Protein AF-A0A8C2VLA6-F1 (afdb_monomer)

InterPro domains:
  IPR006652 Kelch repeat type 1 [PF01344] (10-55)
  IPR006652 Kelch repeat type 1 [SM00612] (22-68)
  IPR015915 Kelch-type beta-propeller [G3DSA:2.120.10.80] (1-75)
  IPR015915 Kelch-type beta-propeller [SSF117281] (1-72)

Secondary structure (DSSP, 8-state):
----PPPSS--BS-EEEEETTEEEEE--EETTEEP--EEEEETTTTEEEEEPPPSS--SS-EEEEETTEEEEE----

Solvent-accessible surface area (backbone atoms only — not comparable to full-atom values): 4631 Å² total; per-residue (Å²): 141,79,88,71,60,71,68,90,66,74,63,45,55,49,23,65,47,75,59,96,86,26,42,36,41,40,31,2,24,45,88,92,44,58,26,26,51,24,37,39,35,40,75,92,76,50,41,61,41,80,53,83,55,53,100,62,56,40,57,69,45,46,53,49,71,55,97,92,41,82,45,82,43,74,86,76,132

Organism: Chinchilla lanigera (NCBI:txid34839)

Foldseek 3Di:
DDDFDDDPDDFDQWEWDDAPQKIKTAWGDDVPRTFQWIWIADPVVRDIDTDDGHPDGDGNWYWDDDPRDIDTDDDDD

pLDDT: mean 92.63, std 8.95, range [44.44, 98.62]

Nearest PDB structures (foldseek):
  6n3h-assembly1_A  TM=1.002E+00  e=2.459E-10  Homo sapiens
  6n3h-assembly2_B  TM=9.959E-01  e=6.447E-10  Homo sapiens
  7xm3-assembly1_A  TM=9.815E-01  e=5.814E-07  Homo sapiens
  8pjy-assembly1_A  TM=9.804E-01  e=5.814E-07  synthetic construct
  8pjq-assembly1_A  TM=9.782E-01  e=4.905E-07  synthetic construct

Sequence (77 aa):
WTSCAPLNIRRHQSAVCELGGYLYIIGGAESWNCLNTVERYNPENNTWSLIAPMNVARRGAGVAVLDGECWAVERGK

Structure (mmCIF, N/CA/C/O backbone):
data_AF-A0A8C2VLA6-F1
#
_entry.id   AF-A0A8C2VLA6-F1
#
loop_
_atom_site.group_PDB
_atom_site.id
_atom_site.type_symbol
_atom_site.label_atom_id
_atom_site.label_alt_id
_atom_site.label_comp_id
_atom_site.label_asym_id
_atom_site.label_entity_id
_atom_site.label_seq_id
_atom_site.pdbx_PDB_ins_code
_atom_site.Cartn_x
_atom_site.Cartn_y
_atom_site.Cartn_z
_atom_site.occupancy
_atom_site.B_iso_or_equiv
_atom_site.auth_seq_id
_atom_site.auth_comp_id
_atom_site.auth_asym_id
_atom_site.auth_atom_id
_atom_site.pdbx_PDB_model_num
ATOM 1 N N . TRP A 1 1 ? -8.001 20.894 8.212 1.00 85.44 1 TRP A N 1
ATOM 2 C CA . TRP A 1 1 ? -7.080 19.764 8.000 1.00 85.44 1 TRP A CA 1
ATOM 3 C C . TRP A 1 1 ? -6.411 19.429 9.312 1.00 85.44 1 TRP A C 1
ATOM 5 O O . TRP A 1 1 ? -6.030 20.354 10.018 1.00 85.44 1 TRP A O 1
ATOM 15 N N . THR A 1 2 ? -6.276 18.140 9.609 1.00 91.94 2 THR A N 1
ATOM 16 C CA . THR A 1 2 ? -5.552 17.639 10.783 1.00 91.94 2 THR A CA 1
ATOM 17 C C . THR A 1 2 ? -4.547 16.599 10.312 1.00 91.94 2 THR A C 1
ATOM 19 O O . THR A 1 2 ? -4.858 15.806 9.422 1.00 91.94 2 THR A O 1
ATOM 22 N N .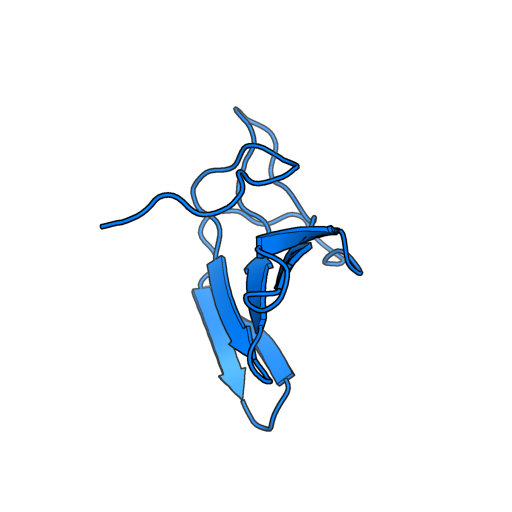 SER A 1 3 ? -3.344 16.612 10.881 1.00 94.44 3 SER A N 1
ATOM 23 C CA . SER A 1 3 ? -2.314 15.623 10.561 1.00 94.44 3 SER A CA 1
ATOM 24 C C . SER A 1 3 ? -2.692 14.246 11.109 1.00 94.44 3 SER A C 1
ATOM 26 O O . SER A 1 3 ? -3.066 14.126 12.273 1.00 94.44 3 SER A O 1
ATOM 28 N N . CYS A 1 4 ? -2.557 13.215 10.275 1.00 95.62 4 CYS A N 1
ATOM 29 C CA . CYS A 1 4 ? -2.580 11.813 10.701 1.00 95.62 4 CYS A CA 1
ATOM 30 C C . CYS A 1 4 ? -1.145 11.331 10.967 1.00 95.62 4 CYS A C 1
ATOM 32 O O . CYS A 1 4 ? -0.180 12.065 10.726 1.00 95.62 4 CYS A O 1
ATOM 34 N N . ALA A 1 5 ? -0.993 10.103 11.458 1.00 97.50 5 ALA A N 1
ATOM 35 C CA . ALA A 1 5 ? 0.314 9.502 11.669 1.00 97.50 5 ALA A CA 1
ATOM 36 C C . ALA A 1 5 ? 1.141 9.493 10.373 1.00 97.50 5 ALA A C 1
ATOM 38 O O . ALA A 1 5 ? 0.595 9.259 9.286 1.00 97.50 5 ALA A O 1
ATOM 39 N N . PRO A 1 6 ? 2.455 9.746 10.473 1.00 97.62 6 PRO A N 1
ATOM 40 C CA . PRO A 1 6 ? 3.342 9.654 9.328 1.00 97.62 6 PRO A CA 1
ATOM 41 C C . PRO A 1 6 ? 3.461 8.198 8.864 1.00 97.62 6 PRO A C 1
ATOM 43 O O . PRO A 1 6 ? 3.347 7.265 9.657 1.00 97.62 6 PRO A O 1
ATOM 46 N N . LEU A 1 7 ? 3.730 8.020 7.572 1.00 97.25 7 LEU A N 1
ATOM 47 C CA . LEU A 1 7 ? 4.085 6.721 7.000 1.00 97.25 7 LEU A CA 1
ATOM 48 C C . LEU A 1 7 ? 5.367 6.176 7.635 1.00 97.25 7 LEU A C 1
ATOM 50 O O . LEU A 1 7 ? 6.274 6.949 7.957 1.00 97.25 7 LEU A O 1
ATOM 54 N N . ASN A 1 8 ? 5.476 4.851 7.739 1.00 97.31 8 ASN A N 1
ATOM 55 C CA . ASN A 1 8 ? 6.700 4.196 8.201 1.00 97.31 8 ASN A CA 1
ATOM 56 C C . ASN A 1 8 ? 7.822 4.333 7.167 1.00 97.31 8 ASN A C 1
ATOM 58 O O . ASN A 1 8 ? 8.988 4.467 7.531 1.00 97.31 8 ASN A O 1
ATOM 62 N N . ILE A 1 9 ? 7.470 4.315 5.877 1.00 96.31 9 ILE A N 1
ATOM 63 C CA . ILE A 1 9 ? 8.418 4.471 4.773 1.00 96.31 9 ILE A CA 1
ATOM 64 C C . ILE A 1 9 ? 8.047 5.718 3.976 1.00 96.31 9 ILE A C 1
ATOM 66 O O . ILE A 1 9 ? 6.934 5.841 3.450 1.00 96.31 9 ILE A O 1
ATOM 70 N N . ARG A 1 10 ? 9.007 6.640 3.850 1.00 95.88 10 ARG A N 1
ATOM 71 C CA . ARG A 1 10 ? 8.848 7.830 3.009 1.00 95.88 10 ARG A CA 1
ATOM 72 C C . ARG A 1 10 ? 8.709 7.402 1.557 1.00 95.88 10 ARG A C 1
ATOM 74 O O . ARG A 1 10 ? 9.484 6.594 1.056 1.00 95.88 10 ARG A O 1
ATOM 81 N N . ARG A 1 11 ? 7.725 7.968 0.867 1.00 96.25 11 ARG A N 1
ATOM 82 C CA . ARG A 1 11 ? 7.402 7.576 -0.502 1.00 96.25 11 ARG A CA 1
ATOM 83 C C . ARG A 1 11 ? 6.794 8.723 -1.296 1.00 96.25 11 ARG A C 1
ATOM 85 O O . ARG A 1 11 ? 6.195 9.634 -0.731 1.00 96.25 11 ARG A O 1
ATOM 92 N N . HIS A 1 12 ? 6.942 8.652 -2.611 1.00 95.06 12 HIS A N 1
ATOM 93 C CA . HIS A 1 12 ? 6.233 9.467 -3.596 1.00 9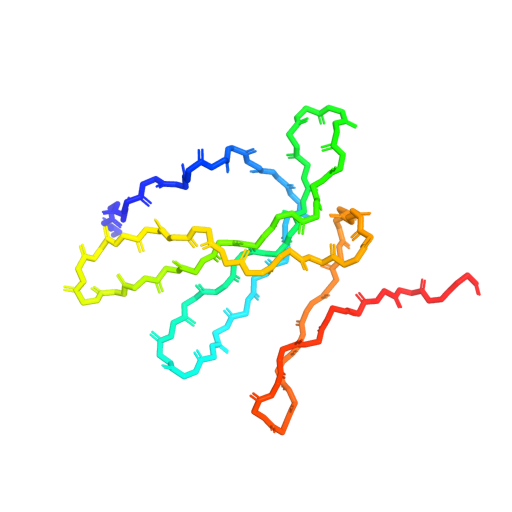5.06 12 HIS A CA 1
ATOM 94 C C . HIS A 1 12 ? 5.744 8.569 -4.742 1.00 95.06 12 HIS A C 1
ATOM 96 O O . HIS A 1 12 ? 6.204 7.436 -4.875 1.00 95.06 12 HIS A O 1
ATOM 102 N N . GLN A 1 13 ? 4.804 9.055 -5.562 1.00 95.19 13 GLN A N 1
ATOM 103 C CA . GLN A 1 13 ? 4.222 8.296 -6.689 1.00 95.19 13 GLN A CA 1
ATOM 104 C C . GLN A 1 13 ? 3.603 6.941 -6.290 1.00 95.19 13 GLN A C 1
ATOM 106 O O . GLN A 1 13 ? 3.608 5.990 -7.076 1.00 95.19 13 GLN A O 1
ATOM 111 N N . SER A 1 14 ? 3.100 6.840 -5.062 1.00 95.81 14 SER A N 1
ATOM 112 C CA . SER A 1 14 ? 2.368 5.671 -4.577 1.00 95.81 14 SER A CA 1
ATOM 113 C C . SER A 1 14 ? 0.933 5.668 -5.084 1.00 95.81 14 SER A C 1
ATOM 115 O O . SER A 1 14 ? 0.349 6.726 -5.317 1.00 95.81 14 SER A O 1
ATOM 117 N N . ALA A 1 15 ? 0.357 4.475 -5.187 1.00 95.81 15 ALA A N 1
ATOM 118 C CA . ALA A 1 15 ? -1.076 4.312 -5.379 1.00 95.81 15 ALA A CA 1
ATOM 119 C C . ALA A 1 15 ? -1.781 4.249 -4.013 1.00 95.81 15 ALA A C 1
ATOM 121 O O . ALA A 1 15 ? -1.181 3.785 -3.039 1.00 95.81 15 ALA A O 1
ATOM 122 N N . VAL A 1 16 ? -3.032 4.714 -3.930 1.00 95.88 16 VAL A N 1
ATOM 123 C CA . VAL A 1 16 ? -3.827 4.702 -2.690 1.00 95.88 16 VAL A CA 1
ATOM 124 C C . VAL A 1 16 ? -5.230 4.156 -2.959 1.00 95.88 16 VAL A C 1
ATOM 126 O O . VAL A 1 16 ? -5.889 4.631 -3.880 1.00 95.88 16 VAL A O 1
ATOM 129 N N . CYS A 1 17 ? -5.685 3.185 -2.161 1.00 95.88 17 CYS A N 1
ATOM 130 C CA . CYS A 1 17 ? -7.060 2.666 -2.182 1.00 95.88 17 CYS A CA 1
ATOM 131 C C . CYS A 1 17 ? -7.664 2.661 -0.767 1.00 95.88 17 CYS A C 1
ATOM 133 O O . CYS A 1 17 ? -6.937 2.537 0.219 1.00 95.88 17 CYS A O 1
ATOM 135 N N . GLU A 1 18 ? -8.985 2.803 -0.666 1.00 96.50 18 GLU A N 1
ATOM 136 C CA . GLU A 1 18 ? -9.741 2.471 0.547 1.00 96.50 18 GLU A CA 1
ATOM 137 C C . GLU A 1 18 ? -10.321 1.069 0.374 1.00 96.50 18 GLU A C 1
ATOM 139 O O . GLU A 1 18 ? -10.847 0.761 -0.692 1.00 96.50 18 GLU A O 1
ATOM 144 N N . LEU A 1 19 ? -10.185 0.219 1.391 1.00 96.31 19 LEU A N 1
ATOM 145 C CA . LEU A 1 19 ? -10.802 -1.101 1.414 1.00 96.31 19 LEU A CA 1
ATOM 146 C C . LEU A 1 19 ? -11.137 -1.493 2.856 1.00 96.31 19 LEU 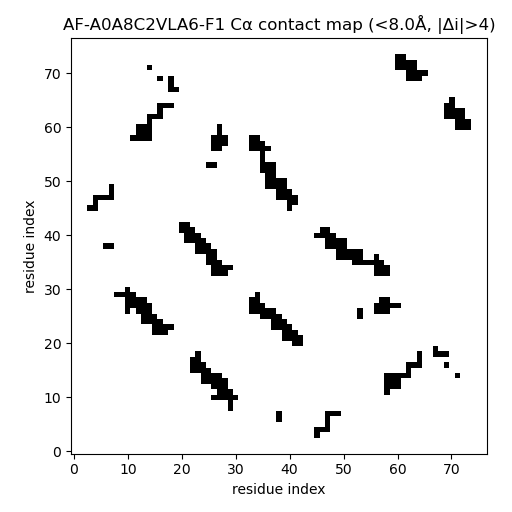A C 1
ATOM 148 O O . LEU A 1 19 ? -10.256 -1.571 3.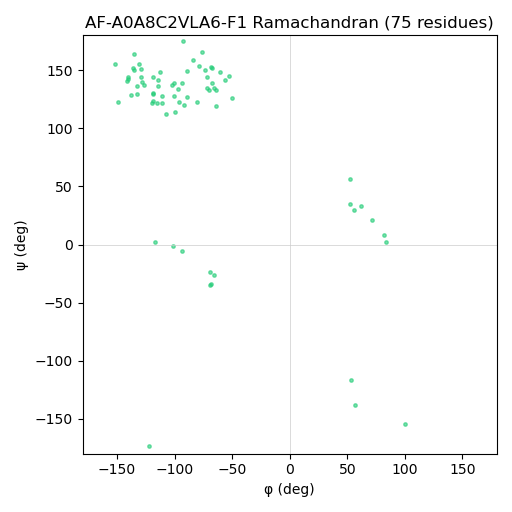715 1.00 96.31 19 LEU A O 1
ATOM 152 N N . GLY A 1 20 ? -12.411 -1.785 3.113 1.00 95.25 20 GLY A N 1
ATOM 153 C CA . GLY A 1 20 ? -12.862 -2.295 4.408 1.00 95.25 20 GLY A CA 1
ATOM 154 C C . GLY A 1 20 ? -12.626 -1.327 5.573 1.00 95.25 20 GLY A C 1
ATOM 155 O O . GLY A 1 20 ? -12.330 -1.778 6.675 1.00 95.25 20 GLY A O 1
ATOM 156 N N . GLY A 1 21 ? -12.707 -0.014 5.339 1.00 96.62 21 GLY A N 1
ATOM 157 C CA . GLY A 1 21 ? -12.502 1.027 6.350 1.00 96.62 21 GLY A CA 1
ATOM 158 C C . GLY A 1 21 ? -11.039 1.406 6.592 1.00 96.62 21 GLY A C 1
ATOM 159 O O . GLY A 1 21 ? -10.755 2.255 7.438 1.00 96.62 21 GLY A O 1
ATOM 160 N N . TYR A 1 22 ? -10.105 0.812 5.850 1.00 97.81 22 TYR A N 1
ATOM 161 C CA . TYR A 1 22 ? -8.677 1.100 5.943 1.00 97.81 22 TYR A CA 1
ATOM 162 C C . TYR A 1 22 ? -8.171 1.771 4.667 1.00 97.81 22 TYR A C 1
ATOM 164 O O . TYR A 1 22 ? -8.633 1.464 3.568 1.00 97.81 22 TYR A O 1
ATOM 172 N N . LEU A 1 23 ? -7.166 2.643 4.792 1.00 97.50 23 LEU A N 1
ATOM 173 C CA . LEU A 1 23 ? -6.442 3.156 3.624 1.00 97.50 23 LEU A CA 1
ATOM 174 C C . LEU A 1 23 ? -5.204 2.309 3.375 1.00 97.50 23 LEU A C 1
ATOM 176 O O . LEU A 1 23 ? -4.482 1.971 4.307 1.00 97.50 23 LEU A O 1
ATOM 180 N N . TYR A 1 24 ? -4.922 2.017 2.117 1.00 97.38 24 TYR A N 1
ATOM 181 C CA . TYR A 1 24 ? -3.750 1.268 1.696 1.00 97.38 24 TYR A CA 1
ATOM 182 C C . TYR A 1 24 ? -2.911 2.153 0.800 1.00 97.38 24 TYR A C 1
ATOM 184 O O . TYR A 1 24 ? -3.421 2.713 -0.167 1.00 97.38 24 TYR A O 1
ATOM 192 N N . ILE A 1 25 ? -1.623 2.254 1.101 1.00 97.06 25 ILE A N 1
ATOM 193 C CA . ILE A 1 25 ? -0.648 2.912 0.242 1.00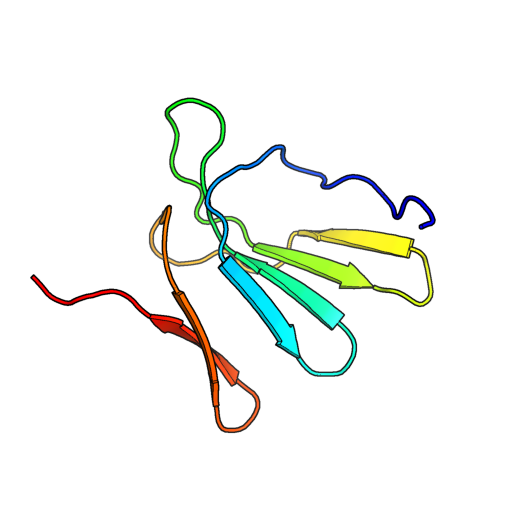 97.06 25 ILE A CA 1
ATOM 194 C C . ILE A 1 25 ? 0.287 1.859 -0.337 1.00 97.06 25 ILE A C 1
ATOM 196 O O . ILE A 1 25 ? 0.920 1.087 0.384 1.00 97.06 25 ILE A O 1
ATOM 200 N N . ILE A 1 26 ? 0.330 1.797 -1.660 1.00 96.50 26 ILE A N 1
ATOM 201 C CA . ILE A 1 26 ? 0.882 0.670 -2.405 1.00 96.50 26 ILE A CA 1
ATOM 202 C C . ILE A 1 26 ? 2.040 1.172 -3.260 1.00 96.50 26 ILE A C 1
ATOM 204 O O . ILE A 1 26 ? 1.881 2.073 -4.089 1.00 96.50 26 ILE A O 1
ATOM 208 N N . GLY A 1 27 ? 3.220 0.593 -3.034 1.00 96.62 27 GLY A N 1
ATOM 209 C CA . GLY A 1 27 ? 4.437 0.921 -3.767 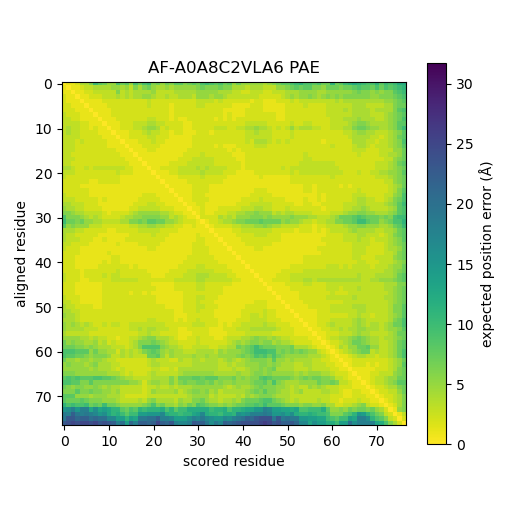1.00 96.62 27 GLY A CA 1
ATOM 210 C C . GLY A 1 27 ? 4.805 2.405 -3.695 1.00 96.62 27 GLY A C 1
ATOM 211 O O . GLY A 1 27 ? 4.710 3.051 -2.644 1.00 96.62 27 GLY A O 1
ATOM 212 N N . GLY A 1 28 ? 5.229 2.944 -4.833 1.00 96.50 28 GLY A N 1
ATOM 213 C CA . GLY A 1 28 ? 5.827 4.266 -4.974 1.00 96.50 28 GLY A CA 1
ATOM 214 C C . GLY A 1 28 ? 7.345 4.182 -5.051 1.00 96.50 28 GLY A C 1
ATOM 215 O O . GLY A 1 28 ? 7.907 3.170 -5.470 1.00 96.50 28 GLY A O 1
ATOM 216 N N . ALA A 1 29 ? 8.020 5.253 -4.657 1.00 96.38 29 ALA A N 1
ATOM 217 C CA . ALA A 1 29 ? 9.472 5.300 -4.622 1.00 96.38 29 ALA A CA 1
ATOM 218 C C . ALA A 1 29 ? 10.002 6.045 -3.398 1.00 96.38 29 ALA A C 1
ATOM 220 O O . ALA A 1 29 ? 9.445 7.063 -2.983 1.00 96.38 29 ALA A O 1
ATOM 221 N N . GLU A 1 30 ? 11.122 5.562 -2.873 1.00 95.38 30 GLU A N 1
ATOM 222 C CA . GLU A 1 30 ? 11.980 6.296 -1.949 1.00 95.38 30 GLU A CA 1
ATOM 223 C C . GLU A 1 30 ? 13.255 6.687 -2.704 1.00 95.38 30 GLU A C 1
ATOM 225 O O . GLU A 1 30 ? 14.046 5.832 -3.112 1.00 95.38 30 GLU A O 1
ATOM 230 N N . SER A 1 31 ? 13.447 7.986 -2.945 1.00 91.12 31 SER A N 1
ATOM 231 C CA . SER A 1 31 ? 14.510 8.487 -3.828 1.00 91.12 31 SER A CA 1
ATOM 232 C C . SER A 1 31 ? 14.451 7.811 -5.211 1.00 91.12 31 SER A C 1
ATOM 234 O O . SER A 1 31 ? 13.461 7.958 -5.923 1.00 91.12 31 SER A O 1
ATOM 236 N N . TRP A 1 32 ? 15.478 7.048 -5.595 1.00 92.06 32 TRP A N 1
ATOM 237 C CA . TRP A 1 32 ? 15.533 6.341 -6.879 1.00 92.06 32 TRP A CA 1
ATOM 238 C C . TRP A 1 32 ? 15.019 4.896 -6.814 1.00 92.06 32 TRP A C 1
ATOM 240 O O . TRP A 1 32 ? 14.884 4.257 -7.857 1.00 92.06 32 TRP A O 1
ATOM 250 N N . ASN A 1 33 ? 14.695 4.392 -5.619 1.00 94.50 33 ASN A N 1
ATOM 251 C CA . ASN A 1 33 ? 14.304 3.004 -5.400 1.00 94.50 33 ASN A CA 1
ATOM 252 C C . ASN A 1 33 ? 12.785 2.848 -5.492 1.00 94.50 33 ASN A C 1
ATOM 254 O O . ASN A 1 33 ? 12.047 3.443 -4.708 1.00 94.50 33 ASN A O 1
ATOM 258 N N . CYS A 1 34 ? 12.312 2.022 -6.428 1.00 95.75 34 CYS A N 1
ATOM 259 C CA . CYS A 1 34 ? 10.910 1.610 -6.459 1.00 95.75 34 CYS A CA 1
ATOM 260 C C . CYS A 1 34 ? 10.601 0.723 -5.248 1.00 95.75 34 CYS A C 1
ATOM 262 O O . CYS A 1 34 ? 11.374 -0.171 -4.909 1.00 95.75 34 CYS A O 1
ATOM 264 N N . LEU A 1 35 ? 9.439 0.935 -4.641 1.00 96.75 35 LEU A N 1
ATOM 265 C CA . LEU A 1 35 ? 8.968 0.171 -3.496 1.00 96.75 35 LEU A CA 1
ATOM 266 C C . LEU A 1 35 ? 7.960 -0.883 -3.953 1.00 96.75 35 LEU A C 1
ATOM 268 O O . LEU A 1 35 ? 7.088 -0.622 -4.784 1.00 96.75 35 LEU A O 1
ATOM 272 N N . ASN A 1 36 ? 8.051 -2.079 -3.381 1.00 96.12 36 ASN A N 1
ATOM 273 C CA . ASN A 1 36 ? 6.978 -3.072 -3.421 1.00 96.12 36 ASN A CA 1
ATOM 274 C C . ASN A 1 36 ? 6.182 -3.116 -2.108 1.00 96.12 36 ASN A C 1
ATOM 276 O O . ASN A 1 36 ? 5.238 -3.890 -1.990 1.00 96.12 36 ASN A O 1
ATOM 280 N N . THR A 1 37 ? 6.557 -2.307 -1.116 1.00 97.56 37 THR A N 1
ATOM 281 C CA . THR A 1 37 ? 5.929 -2.317 0.203 1.00 97.56 37 THR A CA 1
ATOM 282 C C . THR A 1 37 ? 4.526 -1.729 0.157 1.00 97.56 37 THR A C 1
ATOM 284 O O . THR A 1 37 ? 4.249 -0.752 -0.551 1.00 97.56 37 THR A O 1
ATOM 287 N N . VAL A 1 38 ? 3.648 -2.310 0.969 1.00 97.50 38 VAL A N 1
ATOM 288 C CA . VAL A 1 38 ? 2.291 -1.820 1.186 1.00 97.50 38 VAL A CA 1
ATOM 289 C C . VAL A 1 38 ? 2.142 -1.477 2.661 1.00 97.50 38 VAL A C 1
ATOM 291 O O . VAL A 1 38 ? 2.513 -2.274 3.524 1.00 97.50 38 VAL A O 1
ATOM 294 N N . GLU A 1 39 ? 1.626 -0.286 2.951 1.00 98.38 39 GLU A N 1
ATOM 295 C CA . GLU A 1 39 ? 1.233 0.088 4.310 1.00 98.38 39 GLU A CA 1
ATOM 296 C C . GLU A 1 39 ? -0.280 0.283 4.380 1.00 98.38 39 GLU A C 1
ATOM 298 O O . GLU A 1 39 ? -0.889 0.828 3.460 1.00 98.38 39 GLU A O 1
ATOM 303 N N . ARG A 1 40 ? -0.880 -0.151 5.487 1.00 98.44 40 ARG A N 1
ATOM 304 C CA . ARG A 1 40 ? -2.298 0.032 5.789 1.00 98.44 40 ARG A CA 1
ATOM 305 C C . ARG A 1 40 ? -2.460 1.002 6.952 1.00 98.44 40 ARG A C 1
ATOM 307 O O . ARG A 1 40 ? -1.876 0.781 8.011 1.00 98.44 40 ARG A O 1
ATOM 314 N N . TYR A 1 41 ? -3.278 2.025 6.768 1.00 98.62 41 TYR A N 1
ATOM 315 C CA . TYR A 1 41 ? -3.684 2.970 7.796 1.00 98.62 41 TYR A CA 1
ATOM 316 C C . TYR A 1 41 ? -4.940 2.489 8.510 1.00 98.62 41 TYR A C 1
ATOM 318 O O . TYR A 1 41 ? -5.951 2.221 7.859 1.00 98.62 41 TYR A O 1
ATOM 326 N N . ASN A 1 42 ? -4.884 2.432 9.839 1.00 98.19 42 ASN A N 1
ATOM 327 C CA . ASN A 1 42 ? -6.049 2.256 10.693 1.00 98.19 42 ASN A CA 1
ATOM 328 C C . ASN A 1 42 ? -6.490 3.616 11.275 1.00 98.19 42 ASN A C 1
ATOM 330 O O . ASN A 1 42 ? -5.753 4.193 12.081 1.00 98.19 42 ASN A O 1
ATOM 334 N N . PRO A 1 43 ? -7.681 4.129 10.902 1.00 97.31 43 PRO A N 1
ATOM 335 C CA . PRO A 1 43 ? -8.180 5.401 11.416 1.00 97.31 43 PRO A CA 1
ATOM 336 C C . PRO A 1 43 ? -8.570 5.360 12.901 1.00 97.31 43 PRO A C 1
ATOM 338 O O . PRO A 1 43 ? -8.543 6.406 13.542 1.00 97.31 43 PRO A O 1
ATOM 341 N N . GLU A 1 44 ? -8.893 4.193 13.470 1.00 97.62 44 GLU A N 1
ATOM 342 C CA . GLU A 1 44 ? -9.330 4.065 14.872 1.00 97.62 44 GLU A CA 1
ATOM 343 C C . GLU A 1 44 ? -8.207 4.357 15.866 1.00 97.62 44 GLU A C 1
ATOM 345 O O . GLU A 1 44 ? -8.442 4.901 16.943 1.00 97.62 44 GLU A O 1
ATOM 350 N N . ASN A 1 45 ? -6.976 3.994 15.507 1.00 97.69 45 ASN A N 1
ATOM 351 C CA . ASN A 1 45 ? -5.805 4.183 16.357 1.00 97.69 45 ASN A CA 1
ATOM 352 C C . ASN A 1 45 ? -4.767 5.135 15.749 1.00 97.69 45 ASN A C 1
ATOM 354 O O . ASN A 1 45 ? -3.725 5.352 16.361 1.00 97.69 45 ASN A O 1
ATOM 358 N N . ASN A 1 46 ? -5.055 5.711 14.575 1.00 97.81 46 ASN A N 1
ATOM 359 C CA . ASN A 1 46 ? -4.167 6.613 13.850 1.00 97.81 46 ASN A CA 1
ATOM 360 C C . ASN A 1 46 ? -2.766 6.006 13.660 1.00 97.81 46 ASN A C 1
ATOM 362 O O . ASN A 1 46 ? -1.765 6.584 14.079 1.00 97.81 46 ASN A O 1
ATOM 366 N N . THR A 1 47 ? -2.683 4.819 13.055 1.00 98.31 47 THR A N 1
ATOM 367 C CA . THR A 1 47 ? -1.394 4.154 12.797 1.00 98.31 47 THR A CA 1
ATOM 368 C C . THR A 1 47 ? -1.297 3.578 11.396 1.00 98.31 47 THR A C 1
ATOM 370 O O . THR A 1 47 ? -2.289 3.148 10.810 1.00 98.31 47 THR A O 1
ATOM 373 N N . TRP A 1 48 ? -0.070 3.531 10.878 1.00 98.56 48 TRP A N 1
ATOM 374 C CA . TRP A 1 48 ? 0.281 2.783 9.677 1.00 98.56 48 TRP A CA 1
ATOM 375 C C . TRP A 1 48 ? 0.982 1.485 10.063 1.00 98.56 48 TRP A C 1
ATOM 377 O O . TRP A 1 48 ? 1.850 1.476 10.933 1.00 98.56 48 TRP A O 1
ATOM 387 N N . SER A 1 49 ? 0.637 0.388 9.399 1.00 98.38 49 SER A N 1
ATOM 388 C CA . SER A 1 49 ? 1.302 -0.908 9.556 1.00 98.38 49 SER A CA 1
ATOM 389 C C . SER A 1 49 ? 1.748 -1.446 8.204 1.00 98.38 49 SER A C 1
ATOM 391 O O . SER A 1 49 ? 0.984 -1.393 7.239 1.00 98.38 49 SER A O 1
ATOM 393 N N . LEU A 1 50 ? 2.959 -1.999 8.136 1.00 98.19 50 LEU A N 1
ATOM 394 C CA . LEU A 1 50 ? 3.396 -2.778 6.978 1.00 98.19 50 LEU A CA 1
ATOM 395 C C . LEU A 1 50 ? 2.557 -4.053 6.869 1.00 98.19 50 LEU A C 1
ATOM 397 O O . LEU A 1 50 ? 2.333 -4.745 7.862 1.00 98.19 50 LEU A O 1
ATOM 401 N N . ILE A 1 51 ? 2.112 -4.359 5.655 1.00 97.75 51 ILE A N 1
ATOM 402 C CA . ILE A 1 51 ? 1.400 -5.599 5.335 1.00 97.75 51 ILE A CA 1
ATOM 403 C C . ILE A 1 51 ? 2.145 -6.361 4.231 1.00 97.75 51 ILE A C 1
ATOM 405 O O . ILE A 1 51 ? 3.252 -5.980 3.844 1.00 97.75 51 ILE A O 1
ATOM 409 N N . ALA A 1 52 ? 1.546 -7.444 3.727 1.00 96.19 52 ALA A N 1
ATOM 410 C CA . ALA A 1 52 ? 2.107 -8.217 2.625 1.00 96.19 52 ALA A CA 1
ATOM 411 C C . ALA A 1 52 ? 2.503 -7.30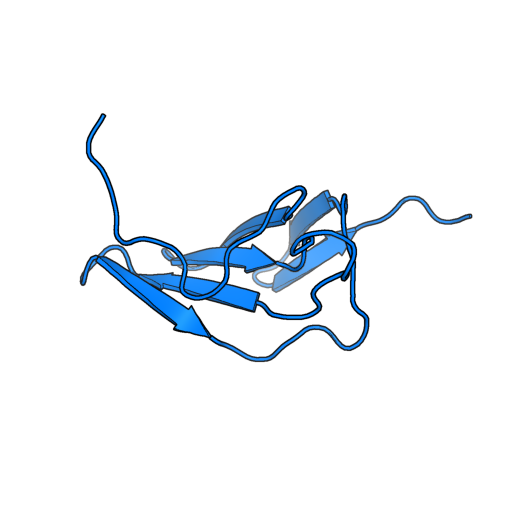0 1.440 1.00 96.19 52 ALA A C 1
ATOM 413 O O . ALA A 1 52 ? 1.677 -6.503 0.984 1.00 96.19 52 ALA A O 1
ATOM 414 N N . PRO A 1 53 ? 3.757 -7.373 0.955 1.00 96.06 53 PRO A N 1
ATOM 415 C CA . PRO A 1 53 ? 4.218 -6.545 -0.151 1.00 96.06 53 PRO A CA 1
ATOM 416 C C . PRO A 1 53 ? 3.690 -7.064 -1.495 1.00 96.06 53 PRO A C 1
ATOM 418 O O . PRO A 1 53 ? 3.260 -8.208 -1.625 1.00 96.06 53 PRO A O 1
ATOM 421 N N . MET A 1 54 ? 3.798 -6.238 -2.532 1.00 93.62 54 MET A N 1
ATOM 422 C CA . MET A 1 54 ? 3.642 -6.683 -3.915 1.00 93.62 54 MET A CA 1
ATOM 423 C C . MET A 1 54 ? 4.809 -7.589 -4.337 1.00 93.62 54 MET A C 1
ATOM 425 O O . MET A 1 54 ? 5.947 -7.420 -3.895 1.00 93.62 54 MET A O 1
ATOM 429 N N . ASN A 1 55 ? 4.558 -8.480 -5.296 1.00 92.56 55 ASN A N 1
ATOM 430 C CA . ASN A 1 55 ? 5.602 -9.327 -5.889 1.00 92.56 55 ASN A CA 1
ATOM 431 C C . ASN A 1 55 ? 6.650 -8.530 -6.686 1.00 92.56 55 ASN A C 1
ATOM 433 O O . ASN A 1 55 ? 7.781 -8.977 -6.846 1.00 92.56 55 ASN A O 1
ATOM 437 N N . VAL A 1 56 ? 6.275 -7.357 -7.204 1.00 90.62 56 VAL A N 1
ATOM 438 C CA . VAL A 1 56 ? 7.133 -6.499 -8.031 1.00 90.62 56 VAL A CA 1
ATOM 439 C C . VAL A 1 56 ? 7.044 -5.067 -7.517 1.00 90.62 56 VAL A C 1
ATOM 441 O O . VAL A 1 56 ? 5.955 -4.581 -7.214 1.00 90.62 56 VAL A O 1
ATOM 444 N N . ALA A 1 57 ? 8.189 -4.391 -7.418 1.00 93.56 57 ALA A N 1
ATOM 445 C CA . ALA A 1 57 ? 8.255 -2.986 -7.036 1.00 93.56 57 ALA A CA 1
ATOM 446 C C . ALA A 1 57 ? 7.736 -2.082 -8.157 1.00 93.56 57 ALA A C 1
ATOM 448 O O . ALA A 1 57 ? 8.095 -2.261 -9.321 1.00 93.56 57 ALA A O 1
ATOM 449 N N . ARG A 1 58 ? 6.896 -1.104 -7.807 1.00 91.12 58 ARG A N 1
ATOM 450 C CA . ARG A 1 58 ? 6.182 -0.260 -8.777 1.00 91.12 58 ARG A CA 1
ATOM 451 C C . ARG A 1 58 ? 6.113 1.179 -8.280 1.00 91.12 58 ARG A C 1
ATOM 453 O O . ARG A 1 58 ? 5.864 1.402 -7.100 1.00 91.12 58 ARG A O 1
ATOM 460 N N . ARG A 1 59 ? 6.274 2.149 -9.186 1.00 92.19 59 ARG A N 1
ATOM 461 C CA . ARG A 1 59 ? 6.009 3.580 -8.945 1.00 92.19 59 ARG A CA 1
ATOM 462 C C . ARG A 1 59 ? 5.117 4.128 -10.053 1.00 92.19 59 ARG A C 1
ATOM 464 O O . ARG A 1 59 ? 5.272 3.726 -11.202 1.00 92.19 59 ARG A O 1
ATOM 471 N N . GLY A 1 60 ? 4.209 5.041 -9.717 1.00 86.94 60 GLY A N 1
ATOM 472 C CA . GLY A 1 60 ? 3.275 5.633 -10.680 1.00 86.94 60 GLY A CA 1
ATOM 473 C C . GLY A 1 60 ? 2.173 4.682 -11.158 1.00 86.94 60 GLY A C 1
ATOM 474 O O . GLY A 1 60 ? 1.604 4.908 -12.222 1.00 86.94 60 GLY A O 1
ATOM 475 N N . ALA A 1 61 ? 1.887 3.620 -10.399 1.00 86.38 61 ALA A N 1
ATOM 476 C CA . ALA A 1 61 ? 0.784 2.710 -10.688 1.00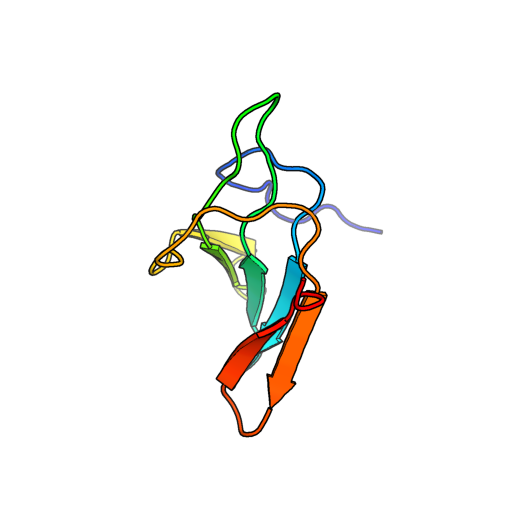 86.38 61 ALA A CA 1
ATOM 477 C C . ALA A 1 61 ? -0.574 3.360 -10.367 1.00 86.38 61 ALA A C 1
ATOM 479 O O . ALA A 1 61 ? -0.679 4.179 -9.451 1.00 86.38 61 ALA A O 1
ATOM 480 N N . GLY A 1 62 ? -1.617 2.964 -11.100 1.00 88.00 62 GLY A N 1
ATOM 481 C CA . GLY A 1 62 ? -3.002 3.175 -10.684 1.00 88.00 62 GLY A CA 1
ATOM 482 C C . GLY A 1 62 ? -3.444 2.056 -9.744 1.00 88.00 62 GLY A C 1
ATOM 4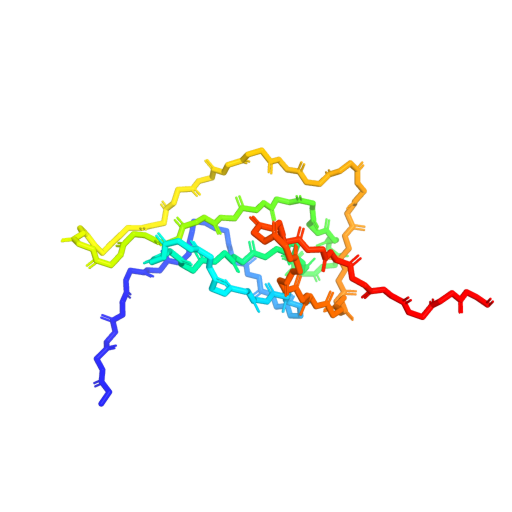83 O O . GLY A 1 62 ? -2.860 0.973 -9.740 1.00 88.00 62 GLY A O 1
ATOM 484 N N . VAL A 1 63 ? -4.483 2.292 -8.951 1.00 91.56 63 VAL A N 1
ATOM 485 C CA . VAL A 1 63 ? -5.088 1.247 -8.124 1.00 91.56 63 VAL A CA 1
ATOM 486 C C . VAL A 1 63 ? -6.602 1.384 -8.125 1.00 91.56 63 VAL A C 1
ATOM 488 O O . VAL A 1 63 ? -7.120 2.500 -8.141 1.00 91.56 63 VAL A O 1
ATOM 491 N N . ALA A 1 64 ? -7.299 0.255 -8.131 1.00 91.50 64 ALA A N 1
ATOM 492 C CA . ALA A 1 64 ? -8.748 0.192 -8.033 1.00 91.50 64 ALA A CA 1
ATOM 493 C C . ALA A 1 64 ? -9.160 -0.918 -7.068 1.00 91.50 64 ALA A C 1
ATOM 495 O O . ALA A 1 64 ? -8.452 -1.912 -6.924 1.00 91.50 64 ALA A O 1
ATOM 496 N N . VAL A 1 65 ? -10.314 -0.752 -6.429 1.00 92.88 65 VAL A N 1
ATOM 497 C CA . VAL A 1 65 ? -10.961 -1.831 -5.685 1.00 92.88 65 VAL A CA 1
ATOM 498 C C . VAL A 1 65 ? -12.068 -2.409 -6.546 1.00 92.88 65 VAL A C 1
ATOM 500 O O . VAL A 1 65 ? -12.906 -1.665 -7.054 1.00 92.88 65 VAL A O 1
ATOM 503 N N . LEU A 1 66 ? -12.048 -3.725 -6.721 1.00 91.12 66 LEU A N 1
ATOM 504 C CA . LEU A 1 66 ? -13.038 -4.478 -7.478 1.00 91.12 66 LEU A CA 1
ATOM 505 C C . LEU A 1 66 ? -13.367 -5.746 -6.695 1.00 91.12 66 LEU A C 1
ATOM 507 O O . LEU A 1 66 ? -12.458 -6.444 -6.257 1.00 91.12 66 LEU A O 1
ATOM 511 N N . ASP A 1 67 ? -14.658 -5.999 -6.483 1.00 91.81 67 ASP A N 1
ATOM 512 C CA . ASP A 1 67 ? -15.171 -7.194 -5.799 1.00 91.81 67 ASP A CA 1
ATOM 513 C C . ASP A 1 67 ? -14.537 -7.471 -4.420 1.00 91.81 67 ASP A C 1
ATOM 515 O O . ASP A 1 67 ? -14.368 -8.611 -4.002 1.00 91.81 67 ASP A O 1
ATOM 519 N N . GLY A 1 68 ? -14.203 -6.405 -3.681 1.00 89.75 68 GLY A N 1
ATOM 520 C CA . GLY A 1 68 ? -13.606 -6.503 -2.344 1.00 89.75 68 GLY A CA 1
ATOM 521 C C . GLY A 1 68 ? -12.094 -6.741 -2.335 1.00 89.75 68 GLY A C 1
ATOM 522 O O . GLY A 1 68 ? -11.516 -6.935 -1.267 1.00 89.75 68 GLY A O 1
ATOM 523 N N . GLU A 1 69 ? -11.438 -6.677 -3.492 1.00 88.31 69 GLU A N 1
ATOM 524 C CA . GLU A 1 69 ? -9.992 -6.833 -3.630 1.00 88.31 69 GLU A CA 1
ATOM 525 C C . GLU A 1 69 ? -9.357 -5.565 -4.215 1.00 88.31 69 GLU A C 1
ATOM 527 O O . GLU A 1 69 ? -9.944 -4.893 -5.064 1.00 88.31 69 GLU A O 1
ATOM 532 N N . CYS A 1 70 ? -8.147 -5.213 -3.763 1.00 86.75 70 CYS A N 1
ATOM 533 C CA . CYS A 1 70 ? -7.412 -4.053 -4.273 1.00 86.75 70 CYS A CA 1
ATOM 534 C C . CYS A 1 70 ? -6.416 -4.493 -5.368 1.00 86.75 70 CYS A C 1
ATOM 536 O O . CYS A 1 70 ? -5.540 -5.326 -5.138 1.00 86.75 70 CYS A O 1
ATOM 538 N N . TRP A 1 71 ? -6.555 -3.912 -6.562 1.00 85.88 71 TRP A N 1
ATOM 539 C CA . TRP A 1 71 ? -5.829 -4.254 -7.785 1.00 85.88 71 TRP A CA 1
ATOM 540 C C . TRP A 1 71 ? -4.938 -3.099 -8.232 1.00 85.88 71 TRP A C 1
ATOM 542 O O . TRP A 1 71 ? -5.424 -2.004 -8.519 1.00 85.88 71 TRP A O 1
ATOM 552 N N . ALA A 1 72 ? -3.632 -3.345 -8.346 1.00 84.06 72 ALA A N 1
ATOM 553 C CA . ALA A 1 72 ? -2.706 -2.401 -8.966 1.00 84.06 72 ALA A CA 1
ATOM 554 C C . ALA A 1 72 ? -2.775 -2.530 -10.498 1.00 84.06 72 ALA A C 1
ATOM 556 O O . ALA A 1 72 ? -2.543 -3.609 -11.045 1.00 84.06 72 ALA A O 1
ATOM 557 N N . VAL A 1 73 ? -3.080 -1.428 -11.184 1.00 82.38 73 VAL A N 1
ATOM 558 C CA . VAL A 1 73 ? -3.281 -1.366 -12.637 1.00 82.38 73 VAL A CA 1
ATOM 559 C C . VAL A 1 73 ? -2.186 -0.520 -13.276 1.00 82.38 73 VAL A C 1
ATOM 561 O O . VAL A 1 73 ? -1.860 0.574 -12.812 1.00 82.38 73 VAL A O 1
ATOM 564 N N . GLU A 1 74 ? -1.643 -1.003 -14.387 1.00 72.56 74 GLU A N 1
ATOM 565 C CA . GLU A 1 74 ? -0.673 -0.281 -15.203 1.00 72.56 74 GLU A CA 1
ATOM 566 C C . GLU A 1 74 ? -1.089 -0.327 -16.673 1.00 72.56 74 GLU A C 1
ATOM 568 O O . GLU A 1 74 ? -1.786 -1.248 -17.107 1.00 72.56 74 GLU A O 1
ATOM 573 N N . ARG A 1 75 ? -0.640 0.656 -17.462 1.00 61.62 75 ARG A N 1
ATOM 574 C CA . ARG A 1 75 ? -0.691 0.515 -18.919 1.00 61.62 75 ARG A CA 1
ATOM 575 C C . ARG A 1 75 ? 0.232 -0.637 -19.306 1.00 61.62 75 ARG A C 1
ATOM 577 O O . ARG A 1 75 ? 1.432 -0.574 -19.047 1.00 61.62 75 ARG A O 1
ATOM 584 N N . GLY A 1 76 ? -0.338 -1.667 -19.929 1.00 59.03 76 GLY A N 1
ATOM 585 C CA . GLY A 1 76 ? 0.443 -2.650 -20.671 1.00 59.03 76 GLY A CA 1
ATOM 586 C C . GLY A 1 76 ? 1.337 -1.933 -21.684 1.00 59.03 76 GLY A C 1
ATOM 587 O O . GLY A 1 76 ? 0.959 -0.874 -22.193 1.00 59.03 76 GLY A O 1
ATOM 588 N N . LYS A 1 77 ? 2.538 -2.475 -21.900 1.00 44.44 77 LYS A N 1
ATOM 589 C CA . LYS A 1 77 ? 3.411 -2.029 -22.991 1.00 44.44 77 LYS A CA 1
ATOM 590 C C . LYS A 1 77 ? 2.673 -2.051 -24.324 1.00 44.44 77 LYS A C 1
ATOM 592 O O . LYS A 1 77 ? 1.891 -3.005 -24.526 1.00 44.44 77 LYS A O 1
#

Mean predicted aligned error: 3.55 Å

Radius of gyration: 12.44 Å; Cα contacts (8 Å, |Δi|>4): 164; chains: 1; bounding box: 31×29×39 Å